Protein AF-A0A1S7SJ84-F1 (afdb_monomer_lite)

Structure (mmCIF, N/CA/C/O backbone):
data_AF-A0A1S7SJ84-F1
#
_entry.id   AF-A0A1S7SJ84-F1
#
loop_
_atom_site.group_PDB
_atom_site.id
_atom_site.type_symbol
_atom_site.label_atom_id
_atom_site.label_alt_id
_atom_site.label_comp_id
_atom_site.label_asym_id
_atom_site.label_entity_id
_atom_site.label_seq_id
_atom_site.pdbx_PDB_ins_code
_atom_site.Cartn_x
_atom_site.Cartn_y
_atom_site.Cartn_z
_atom_site.occupancy
_atom_site.B_iso_or_equiv
_atom_site.auth_seq_id
_atom_site.auth_comp_id
_atom_site.auth_asym_id
_atom_site.auth_atom_id
_atom_site.pdbx_PDB_model_num
ATOM 1 N N . MET A 1 1 ? -0.388 -8.690 21.062 1.00 57.16 1 MET A N 1
ATOM 2 C CA . MET A 1 1 ? 0.120 -9.220 19.775 1.00 57.16 1 MET A CA 1
ATOM 3 C C . MET A 1 1 ? -0.241 -8.338 18.571 1.00 57.16 1 MET A C 1
ATOM 5 O O . MET A 1 1 ? 0.596 -8.191 17.698 1.00 57.16 1 MET A O 1
ATOM 9 N N . ILE A 1 2 ? -1.4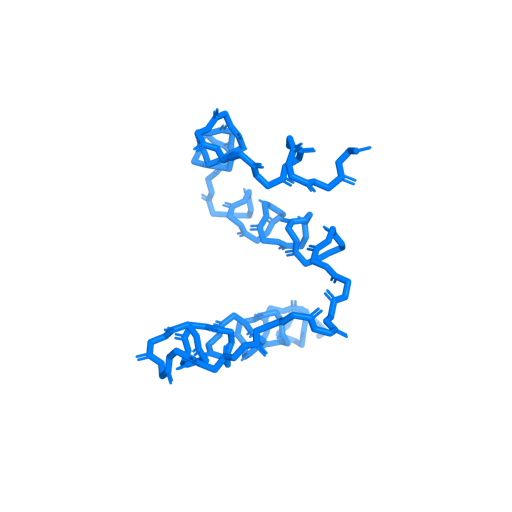06 -7.674 18.553 1.00 59.94 2 ILE A N 1
ATOM 10 C CA . ILE A 1 2 ? -1.859 -6.789 17.451 1.00 59.94 2 ILE A CA 1
ATOM 11 C C . ILE A 1 2 ? -1.006 -5.515 17.294 1.00 59.94 2 ILE A C 1
ATOM 13 O O . ILE A 1 2 ? -0.701 -5.106 16.181 1.00 59.94 2 ILE A O 1
ATOM 17 N N . LEU A 1 3 ? -0.544 -4.915 18.398 1.00 58.31 3 LEU A N 1
ATOM 18 C CA . LEU A 1 3 ? 0.257 -3.682 18.346 1.00 58.31 3 LEU A CA 1
ATOM 19 C C . LEU A 1 3 ? 1.540 -3.858 17.516 1.00 58.31 3 LEU A C 1
ATOM 21 O O . LEU A 1 3 ? 1.851 -3.012 16.688 1.00 58.31 3 LEU A O 1
ATOM 25 N N . ALA A 1 4 ? 2.244 -4.984 17.658 1.00 63.44 4 ALA A N 1
ATOM 26 C CA . ALA A 1 4 ? 3.457 -5.250 16.883 1.00 63.44 4 ALA A CA 1
ATOM 27 C C . ALA A 1 4 ? 3.191 -5.343 15.368 1.00 63.44 4 ALA A C 1
ATOM 29 O O . ALA A 1 4 ? 4.023 -4.896 14.583 1.00 63.44 4 ALA A O 1
ATOM 30 N N . GLN A 1 5 ? 2.023 -5.860 14.966 1.00 67.25 5 GLN A N 1
ATOM 31 C CA . GLN A 1 5 ? 1.622 -5.969 13.558 1.00 67.25 5 GLN A CA 1
ATOM 32 C C . GLN A 1 5 ? 1.303 -4.611 12.926 1.00 67.25 5 GLN A C 1
ATOM 34 O O . GLN A 1 5 ? 1.412 -4.476 11.718 1.00 67.25 5 GLN A O 1
ATOM 39 N N . ILE A 1 6 ? 0.953 -3.603 13.728 1.00 65.88 6 ILE A N 1
ATOM 40 C CA . ILE A 1 6 ? 0.659 -2.245 13.248 1.00 65.88 6 ILE A CA 1
ATOM 41 C C . ILE A 1 6 ? 1.908 -1.361 13.322 1.00 65.88 6 ILE A C 1
ATOM 43 O O . ILE A 1 6 ? 2.203 -0.616 12.391 1.00 65.88 6 ILE A O 1
ATOM 47 N N . PHE A 1 7 ? 2.678 -1.455 14.409 1.00 74.12 7 PHE A N 1
ATOM 48 C CA . PHE A 1 7 ? 3.850 -0.603 14.621 1.00 74.12 7 PHE A CA 1
ATOM 49 C C . PHE A 1 7 ? 4.986 -0.891 13.635 1.00 74.12 7 PHE A C 1
ATOM 51 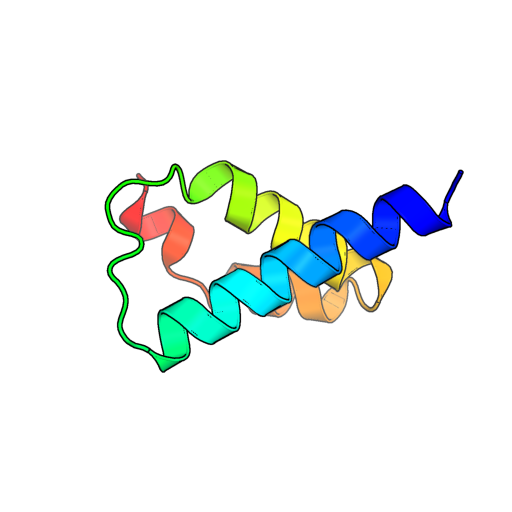O O . PHE A 1 7 ? 5.639 0.050 13.188 1.00 74.12 7 PHE A O 1
ATOM 58 N N . GLN A 1 8 ? 5.205 -2.157 13.262 1.00 76.19 8 GLN A N 1
ATOM 59 C CA . GLN A 1 8 ? 6.268 -2.525 12.320 1.00 76.19 8 GLN A CA 1
ATOM 60 C C . GLN A 1 8 ? 6.043 -1.916 10.917 1.00 76.19 8 GLN A C 1
ATOM 62 O O . GLN A 1 8 ? 6.916 -1.170 10.466 1.00 76.19 8 GLN A O 1
ATOM 67 N N . PRO A 1 9 ? 4.881 -2.102 10.254 1.00 75.69 9 PRO A N 1
ATOM 68 C CA . PRO A 1 9 ? 4.595 -1.450 8.972 1.00 75.69 9 PRO A CA 1
ATOM 69 C C . PRO A 1 9 ? 4.645 0.077 9.041 1.00 75.69 9 PRO A C 1
ATOM 71 O O . PRO A 1 9 ? 5.134 0.729 8.119 1.00 75.69 9 PRO A O 1
ATOM 74 N N . LEU A 1 10 ? 4.172 0.664 10.144 1.00 80.00 10 LEU A N 1
ATOM 75 C CA . LEU A 1 10 ? 4.126 2.116 10.303 1.00 80.00 10 LEU A CA 1
ATOM 76 C C . LEU A 1 10 ? 5.532 2.732 10.373 1.00 80.00 10 LEU A C 1
ATOM 78 O O . LEU A 1 10 ? 5.796 3.769 9.757 1.00 80.00 10 LEU A O 1
ATOM 82 N N . ASP A 1 11 ? 6.454 2.085 11.089 1.00 82.94 11 ASP A N 1
ATOM 83 C CA . ASP A 1 11 ? 7.851 2.514 11.156 1.00 82.94 11 ASP A CA 1
ATOM 84 C C . ASP A 1 11 ? 8.573 2.331 9.819 1.00 82.94 11 ASP A C 1
ATOM 86 O O . ASP A 1 11 ? 9.370 3.189 9.418 1.00 82.94 11 ASP A O 1
ATOM 90 N N . GLU A 1 12 ? 8.272 1.259 9.086 1.00 80.88 12 GLU A N 1
ATOM 91 C CA . GLU A 1 12 ? 8.794 1.073 7.736 1.00 80.88 12 GLU A CA 1
ATOM 92 C C . GLU A 1 12 ? 8.303 2.153 6.769 1.00 80.88 12 GLU A C 1
ATOM 94 O O . GLU A 1 12 ? 9.112 2.729 6.033 1.00 80.88 12 GLU A O 1
ATOM 99 N N . LEU A 1 13 ? 7.011 2.490 6.815 1.00 81.19 13 LEU A N 1
ATOM 100 C CA . LEU A 1 13 ? 6.417 3.552 6.006 1.00 81.19 13 LEU A CA 1
ATOM 101 C C . LEU A 1 13 ? 7.043 4.912 6.340 1.00 81.19 13 LEU A C 1
ATOM 103 O O . LEU A 1 13 ? 7.385 5.695 5.451 1.00 81.19 13 LEU A O 1
ATOM 107 N N . ARG A 1 14 ? 7.275 5.183 7.630 1.00 82.31 14 ARG A N 1
ATOM 108 C CA . ARG A 1 14 ? 7.921 6.418 8.092 1.00 82.31 14 ARG A CA 1
ATOM 109 C C . ARG A 1 14 ? 9.351 6.546 7.573 1.00 82.31 14 ARG A C 1
ATOM 111 O O . ARG A 1 14 ? 9.761 7.645 7.190 1.00 82.31 14 ARG A O 1
ATOM 118 N N . ARG A 1 15 ? 10.105 5.442 7.546 1.00 81.38 15 ARG A N 1
ATOM 119 C CA . ARG A 1 15 ? 11.460 5.391 6.976 1.00 81.38 15 ARG A CA 1
ATOM 120 C C . ARG A 1 15 ? 11.428 5.561 5.462 1.00 81.38 15 ARG A C 1
ATOM 122 O O . ARG A 1 15 ? 12.198 6.362 4.947 1.00 81.38 15 ARG A O 1
ATOM 129 N N . LEU A 1 16 ? 10.521 4.881 4.762 1.00 77.38 16 LEU A N 1
ATOM 130 C CA . LEU A 1 16 ? 10.364 5.014 3.314 1.00 77.38 16 LEU A CA 1
ATOM 131 C C . LEU A 1 16 ? 10.051 6.461 2.919 1.00 77.38 16 LEU A C 1
ATOM 133 O O . LEU A 1 16 ? 10.756 7.030 2.091 1.00 77.38 16 LEU A O 1
ATOM 137 N N . ARG A 1 17 ? 9.082 7.096 3.590 1.00 82.00 17 ARG A N 1
ATOM 138 C CA . ARG A 1 17 ? 8.743 8.510 3.376 1.00 82.00 17 ARG A CA 1
ATOM 139 C C . ARG A 1 17 ? 9.939 9.426 3.617 1.00 82.00 17 ARG A C 1
ATOM 141 O O . ARG A 1 17 ? 10.168 10.337 2.830 1.00 82.00 17 ARG A O 1
ATOM 148 N N . LYS A 1 18 ? 10.706 9.195 4.694 1.00 78.75 18 LYS A N 1
ATOM 149 C CA . LYS A 1 18 ? 11.934 9.962 4.960 1.00 78.75 18 LYS A CA 1
ATOM 150 C C . LYS A 1 18 ? 12.936 9.824 3.816 1.00 78.75 18 LYS A C 1
ATOM 152 O O . LYS A 1 18 ? 13.512 10.827 3.434 1.00 78.75 18 LYS A O 1
ATOM 157 N N . ARG A 1 19 ? 13.113 8.626 3.259 1.00 74.12 19 ARG A N 1
ATOM 158 C CA . ARG A 1 19 ? 14.058 8.364 2.163 1.00 74.12 19 ARG A CA 1
ATOM 159 C C . ARG A 1 19 ? 13.609 8.987 0.842 1.00 74.12 19 ARG A C 1
ATOM 161 O O . ARG A 1 19 ? 14.425 9.622 0.191 1.00 74.12 19 ARG A O 1
ATOM 168 N N . ILE A 1 20 ? 12.317 8.908 0.508 1.00 73.50 20 ILE A N 1
ATOM 169 C CA . ILE A 1 20 ? 11.729 9.613 -0.648 1.00 73.50 20 ILE A CA 1
ATOM 170 C C . ILE A 1 20 ? 11.927 11.128 -0.503 1.00 73.50 20 ILE A C 1
ATOM 172 O O . ILE A 1 20 ? 12.415 11.774 -1.422 1.00 73.50 20 ILE A O 1
ATOM 176 N N . ALA A 1 21 ? 11.621 11.687 0.674 1.00 71.81 21 ALA A N 1
ATOM 177 C CA . ALA A 1 21 ? 11.814 13.112 0.953 1.00 71.81 21 ALA A CA 1
ATOM 178 C C . ALA A 1 21 ? 13.292 13.539 0.922 1.00 71.81 21 ALA A C 1
ATOM 180 O O . ALA A 1 21 ? 13.589 14.698 0.654 1.00 71.81 21 ALA A O 1
ATOM 181 N N . HIS A 1 22 ? 14.211 12.615 1.208 1.00 73.50 22 HIS A N 1
ATOM 182 C CA . HIS A 1 22 ? 15.654 12.844 1.149 1.00 73.50 22 HIS A CA 1
ATOM 183 C C . HIS A 1 22 ? 16.274 12.482 -0.209 1.00 73.50 22 HIS A C 1
ATOM 185 O O . HIS A 1 22 ? 17.496 12.458 -0.314 1.00 73.50 22 HIS A O 1
ATOM 191 N N . TYR A 1 23 ? 15.455 12.176 -1.227 1.00 61.94 23 TYR A N 1
ATOM 192 C CA . TYR A 1 23 ? 15.889 11.668 -2.535 1.00 61.94 23 TYR A CA 1
ATOM 193 C C . TYR A 1 23 ? 16.920 10.532 -2.436 1.00 61.94 23 TYR A C 1
ATOM 195 O O . TYR A 1 23 ? 17.789 10.377 -3.293 1.00 61.94 23 TYR A O 1
ATOM 203 N N . GLU A 1 24 ? 16.838 9.717 -1.382 1.00 60.12 24 GLU A N 1
ATOM 204 C CA . GLU A 1 24 ? 17.682 8.539 -1.273 1.00 60.12 24 GL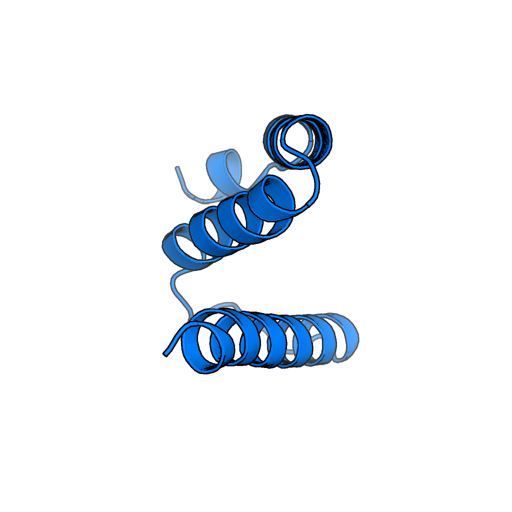U A CA 1
ATOM 205 C C . GLU A 1 24 ? 17.211 7.505 -2.299 1.00 60.12 24 GLU A C 1
ATOM 207 O O . GLU A 1 24 ? 16.032 7.127 -2.291 1.00 60.12 24 GLU A O 1
ATOM 212 N N . PRO A 1 25 ? 18.108 6.978 -3.146 1.00 59.19 25 PRO A N 1
ATOM 213 C CA . PRO A 1 25 ? 17.724 5.963 -4.103 1.00 59.19 25 PRO A CA 1
ATOM 214 C C . PRO A 1 25 ? 17.219 4.709 -3.376 1.00 59.19 25 PRO A C 1
ATOM 216 O O . PRO A 1 25 ? 17.946 4.012 -2.662 1.00 59.19 25 PRO A O 1
ATOM 219 N N . ALA A 1 26 ? 15.943 4.385 -3.588 1.00 59.69 26 ALA A N 1
ATOM 220 C CA . ALA A 1 26 ? 15.351 3.105 -3.201 1.00 59.69 26 ALA A CA 1
ATOM 221 C C . ALA A 1 26 ? 15.724 1.962 -4.174 1.00 59.69 26 ALA A C 1
ATOM 223 O O . ALA A 1 26 ? 15.257 0.842 -3.989 1.00 59.69 26 ALA A O 1
ATOM 224 N N . LEU A 1 27 ? 16.604 2.244 -5.149 1.00 53.62 27 LEU A N 1
ATOM 225 C CA . LEU A 1 27 ? 16.947 1.454 -6.344 1.00 53.62 27 LEU A CA 1
ATOM 226 C C . LEU A 1 27 ? 17.382 -0.005 -6.100 1.00 53.62 27 LEU A C 1
ATOM 228 O O . LEU A 1 27 ? 17.389 -0.782 -7.041 1.00 53.62 27 LEU A O 1
ATOM 232 N N . ASN A 1 28 ? 17.727 -0.393 -4.868 1.00 53.84 28 ASN A N 1
ATOM 233 C CA . ASN A 1 28 ? 18.234 -1.735 -4.536 1.00 53.84 28 ASN A CA 1
ATOM 234 C C . ASN A 1 28 ? 17.302 -2.566 -3.638 1.00 53.84 28 ASN A C 1
ATOM 236 O O . ASN A 1 28 ? 17.727 -3.568 -3.062 1.00 53.84 28 ASN A O 1
ATOM 240 N N . ARG A 1 29 ? 16.045 -2.153 -3.442 1.00 63.00 29 ARG A N 1
ATOM 241 C CA . ARG A 1 29 ? 15.076 -2.938 -2.659 1.00 63.00 29 ARG A CA 1
ATOM 242 C C . ARG A 1 29 ? 13.986 -3.486 -3.563 1.00 63.00 29 ARG A C 1
ATOM 244 O O . ARG A 1 29 ? 13.537 -2.789 -4.458 1.00 63.00 29 ARG A O 1
ATOM 251 N N . ASN A 1 30 ? 13.538 -4.711 -3.289 1.00 68.62 30 ASN A N 1
ATOM 252 C CA . ASN A 1 30 ? 12.367 -5.278 -3.948 1.00 68.62 30 ASN A CA 1
ATOM 253 C C . ASN A 1 30 ? 11.128 -4.464 -3.529 1.00 68.62 30 ASN A C 1
ATOM 255 O O . ASN A 1 30 ? 10.730 -4.490 -2.360 1.00 68.62 30 ASN A O 1
ATOM 259 N N . ILE A 1 31 ? 10.603 -3.663 -4.457 1.00 72.69 31 ILE A N 1
ATOM 260 C CA . ILE A 1 31 ? 9.501 -2.721 -4.217 1.00 72.69 31 ILE A CA 1
ATOM 261 C C . ILE A 1 31 ? 8.146 -3.439 -4.275 1.00 72.69 31 ILE A C 1
ATOM 263 O O . ILE A 1 31 ? 7.243 -3.022 -3.555 1.00 72.69 31 ILE A O 1
ATOM 267 N N . ALA A 1 32 ? 8.036 -4.553 -5.011 1.00 76.00 32 ALA A N 1
ATOM 268 C CA . ALA A 1 32 ? 6.804 -5.338 -5.146 1.00 76.00 32 ALA A CA 1
ATOM 269 C C . ALA A 1 32 ? 6.168 -5.725 -3.790 1.00 76.00 32 ALA A C 1
ATOM 271 O O . ALA A 1 32 ? 5.084 -5.235 -3.491 1.00 76.00 32 ALA A O 1
ATOM 272 N N . PRO A 1 33 ? 6.851 -6.452 -2.877 1.00 80.62 33 PRO A N 1
ATOM 273 C CA . PRO A 1 33 ? 6.243 -6.850 -1.601 1.00 80.62 33 PRO A CA 1
ATOM 274 C C . PRO A 1 33 ? 5.936 -5.661 -0.678 1.00 80.62 33 PRO A C 1
ATOM 276 O O . PRO A 1 33 ? 5.146 -5.763 0.261 1.00 80.62 33 PRO A O 1
ATOM 279 N N . ARG A 1 34 ? 6.584 -4.516 -0.916 1.00 78.50 34 ARG A N 1
ATOM 280 C CA . ARG A 1 34 ? 6.354 -3.283 -0.161 1.00 78.50 34 ARG A CA 1
ATOM 281 C C . ARG A 1 34 ? 5.096 -2.561 -0.620 1.00 78.50 34 ARG A C 1
ATOM 283 O O . ARG A 1 34 ? 4.445 -1.930 0.206 1.00 78.50 34 ARG A O 1
ATOM 290 N N . TYR A 1 35 ? 4.801 -2.636 -1.911 1.00 84.69 35 TYR A N 1
ATOM 291 C CA . TYR A 1 35 ? 3.586 -2.095 -2.490 1.00 84.69 35 TYR A CA 1
ATOM 292 C C . TYR A 1 35 ? 2.358 -2.842 -1.963 1.00 84.69 35 TYR A C 1
ATOM 294 O O . TYR A 1 35 ? 1.459 -2.206 -1.419 1.00 84.69 35 TYR A O 1
ATOM 302 N N . ASP A 1 36 ? 2.402 -4.176 -1.960 1.00 85.81 36 ASP A N 1
ATOM 303 C CA . ASP A 1 36 ? 1.323 -5.009 -1.413 1.00 85.81 36 ASP A CA 1
ATOM 304 C C . ASP A 1 36 ? 1.072 -4.698 0.071 1.00 85.81 36 ASP A C 1
ATOM 306 O O . ASP A 1 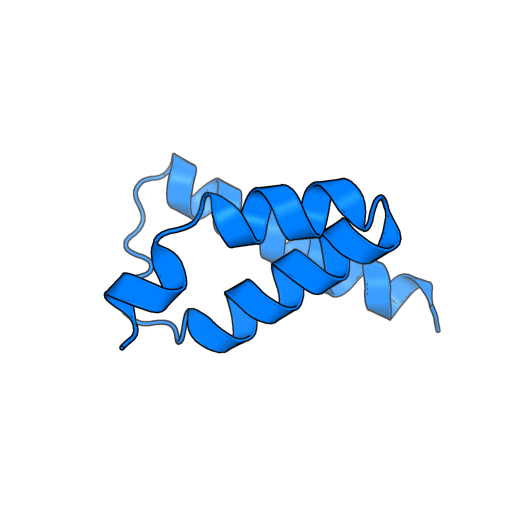36 ? -0.050 -4.421 0.488 1.00 85.81 36 ASP A O 1
ATOM 310 N N . SER A 1 37 ? 2.150 -4.606 0.861 1.00 87.00 37 SER A N 1
ATOM 311 C CA . SER A 1 37 ? 2.064 -4.253 2.288 1.00 87.00 37 SER A CA 1
ATOM 312 C C . SER A 1 37 ? 1.459 -2.861 2.531 1.00 87.00 37 SER A C 1
ATOM 314 O O . SER A 1 37 ? 0.878 -2.603 3.587 1.00 87.00 37 SER A O 1
ATOM 316 N N . LEU A 1 38 ? 1.632 -1.933 1.584 1.00 86.31 38 LEU A N 1
ATOM 317 C CA . LEU A 1 38 ? 1.098 -0.576 1.663 1.00 86.31 38 LEU A CA 1
ATOM 318 C C . LEU A 1 38 ? -0.396 -0.558 1.333 1.00 86.31 38 LEU A C 1
ATOM 320 O O . LEU A 1 38 ? -1.152 0.098 2.051 1.00 86.31 38 LEU A O 1
ATOM 324 N N . LEU A 1 39 ? -0.823 -1.296 0.307 1.00 89.56 39 LEU A N 1
ATOM 325 C CA . LEU A 1 39 ? -2.240 -1.457 -0.021 1.00 89.56 39 LEU A CA 1
ATOM 326 C C . LEU A 1 39 ? -3.005 -2.133 1.120 1.00 89.56 39 LEU A C 1
ATOM 328 O O . LEU A 1 39 ? -4.063 -1.635 1.503 1.00 89.56 39 LEU A O 1
ATOM 332 N N . ASP A 1 40 ? -2.434 -3.171 1.735 1.00 90.12 40 ASP A N 1
ATOM 333 C CA . ASP A 1 40 ? -3.011 -3.828 2.913 1.00 90.12 40 ASP A CA 1
ATOM 334 C C . ASP A 1 40 ? -3.180 -2.851 4.083 1.00 90.12 40 ASP A C 1
ATOM 336 O O . ASP A 1 40 ? -4.237 -2.789 4.717 1.00 90.12 40 ASP A O 1
ATOM 340 N N . LEU A 1 41 ? -2.156 -2.031 4.353 1.00 89.56 41 LEU A N 1
ATOM 341 C CA . LEU A 1 41 ? -2.203 -1.046 5.434 1.00 89.56 41 LEU A CA 1
ATOM 342 C C . LEU A 1 41 ? -3.294 0.006 5.212 1.00 89.56 41 LEU A C 1
ATOM 344 O O . LEU A 1 41 ? -4.000 0.377 6.151 1.00 89.56 41 LEU A O 1
ATOM 348 N N . ILE A 1 42 ? -3.425 0.491 3.976 1.00 90.62 42 ILE A N 1
ATOM 349 C CA . ILE A 1 42 ? -4.480 1.435 3.606 1.00 90.62 42 ILE A CA 1
ATOM 350 C C . ILE A 1 42 ? -5.844 0.748 3.691 1.00 90.62 42 ILE A C 1
ATOM 352 O O . ILE A 1 42 ? -6.782 1.353 4.209 1.00 90.62 42 ILE A O 1
ATOM 356 N N . GLY A 1 43 ? -5.945 -0.515 3.272 1.00 89.69 43 GLY A N 1
ATOM 357 C CA . GLY A 1 43 ? -7.165 -1.319 3.320 1.00 89.69 43 GLY A CA 1
ATOM 358 C C . GLY A 1 43 ? -7.723 -1.482 4.732 1.00 89.69 43 GLY A C 1
ATOM 359 O O . GLY A 1 43 ? -8.934 -1.373 4.919 1.00 89.69 43 GLY A O 1
ATOM 360 N N . TYR A 1 44 ? -6.858 -1.612 5.747 1.00 88.94 44 TYR A N 1
ATOM 361 C CA . TYR A 1 44 ? -7.290 -1.634 7.152 1.00 88.94 44 TYR A CA 1
ATOM 362 C C . TYR A 1 44 ? -8.007 -0.351 7.600 1.00 88.94 44 TYR A C 1
ATOM 364 O O . TYR A 1 44 ? -8.793 -0.394 8.546 1.00 88.94 44 TYR A O 1
ATOM 372 N N . ILE A 1 45 ? -7.737 0.786 6.953 1.00 90.31 45 ILE A N 1
ATOM 373 C CA . ILE A 1 45 ? -8.389 2.071 7.244 1.00 90.31 45 ILE A CA 1
ATOM 374 C C . ILE A 1 45 ? -9.577 2.294 6.301 1.00 90.31 45 ILE A C 1
ATOM 376 O O . ILE A 1 45 ? -10.645 2.722 6.735 1.00 90.31 45 ILE A O 1
ATOM 380 N N . SER A 1 46 ? -9.386 2.043 5.006 1.00 92.56 46 SER A N 1
ATOM 381 C CA . SER A 1 46 ? -10.372 2.266 3.953 1.00 92.56 46 SER A CA 1
ATOM 382 C C . SER A 1 46 ? -10.031 1.446 2.713 1.00 92.56 46 SER A C 1
ATOM 384 O O . SER A 1 46 ? -9.091 1.753 1.973 1.00 92.56 46 SER A O 1
ATOM 386 N N . GLN A 1 47 ? -10.868 0.450 2.425 1.00 92.62 47 GLN A N 1
ATOM 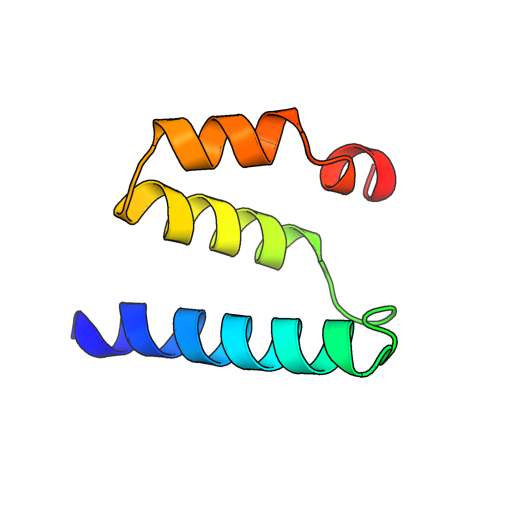387 C CA . GLN A 1 47 ? -10.728 -0.368 1.223 1.00 92.62 47 GLN A CA 1
ATOM 388 C C . GLN A 1 47 ? -10.862 0.458 -0.066 1.00 92.62 47 GLN A C 1
ATOM 390 O O . GLN A 1 47 ? -10.123 0.237 -1.021 1.00 92.62 47 GLN A O 1
ATOM 395 N N . ALA A 1 48 ? -11.756 1.452 -0.078 1.00 92.94 48 ALA A N 1
ATOM 396 C CA . ALA A 1 48 ? -11.953 2.330 -1.231 1.00 92.94 48 ALA A CA 1
ATOM 397 C C . ALA A 1 48 ? -10.695 3.154 -1.544 1.00 92.94 48 ALA A C 1
ATOM 399 O O . ALA A 1 48 ? -10.367 3.389 -2.704 1.00 92.94 48 ALA A O 1
ATOM 400 N N . THR A 1 49 ? -9.967 3.571 -0.506 1.00 88.88 49 THR A N 1
ATOM 401 C CA . THR A 1 49 ? -8.713 4.309 -0.670 1.00 88.88 49 THR A CA 1
ATOM 402 C C . THR A 1 49 ? -7.593 3.397 -1.156 1.00 88.88 49 THR A C 1
ATOM 404 O O . THR A 1 49 ? -6.809 3.829 -1.991 1.00 88.88 49 THR A O 1
ATOM 407 N N . ALA A 1 50 ? -7.532 2.146 -0.691 1.00 91.69 50 ALA A N 1
ATOM 408 C CA . ALA A 1 50 ? -6.552 1.181 -1.187 1.00 91.69 50 ALA A CA 1
ATOM 409 C C . ALA A 1 50 ? -6.733 0.937 -2.692 1.00 91.69 50 ALA A C 1
ATOM 411 O O . ALA A 1 50 ? -5.770 1.031 -3.441 1.00 91.69 50 ALA A O 1
ATOM 412 N N . TRP A 1 51 ? -7.972 0.738 -3.147 1.00 92.44 51 TRP A N 1
ATOM 413 C CA . TRP A 1 51 ? -8.267 0.570 -4.573 1.00 92.44 51 TRP A CA 1
ATOM 414 C C . TRP A 1 51 ? -7.947 1.807 -5.406 1.00 92.44 51 TRP A C 1
ATOM 416 O O . TRP A 1 51 ? -7.402 1.682 -6.493 1.00 92.44 51 TRP A O 1
ATOM 426 N N . TRP A 1 52 ? -8.244 3.004 -4.897 1.00 93.75 52 TRP A N 1
ATOM 427 C CA . TRP A 1 52 ? -7.877 4.235 -5.596 1.00 93.75 52 TRP A CA 1
ATOM 428 C C . TRP A 1 52 ? -6.355 4.399 -5.722 1.00 93.75 52 TRP A C 1
ATOM 430 O O . TRP A 1 52 ? -5.866 4.852 -6.751 1.00 93.75 52 TRP A O 1
ATOM 440 N N . VAL A 1 53 ? -5.596 4.019 -4.689 1.00 88.38 53 VAL A N 1
ATOM 441 C CA . VAL A 1 53 ? -4.126 4.031 -4.740 1.00 88.38 53 VAL A CA 1
ATOM 442 C C . VAL A 1 53 ? -3.594 2.987 -5.718 1.00 88.38 53 VAL A C 1
ATOM 444 O O . VAL A 1 53 ? -2.620 3.276 -6.407 1.00 88.38 53 VAL A O 1
ATOM 447 N N . ASP A 1 54 ? -4.220 1.813 -5.788 1.00 90.38 54 ASP A N 1
ATOM 448 C CA . ASP A 1 54 ? -3.861 0.758 -6.738 1.00 90.38 54 ASP A CA 1
ATOM 449 C C . ASP A 1 54 ? -4.050 1.229 -8.190 1.00 90.38 54 ASP A C 1
ATOM 451 O O . ASP A 1 54 ? -3.100 1.266 -8.967 1.00 90.38 54 ASP A O 1
ATOM 455 N N . ASP A 1 55 ? -5.241 1.747 -8.502 1.00 89.81 55 ASP A N 1
ATOM 456 C CA . ASP A 1 55 ? -5.627 2.250 -9.828 1.00 89.81 55 ASP A CA 1
ATOM 457 C C . ASP A 1 55 ? -4.749 3.409 -10.334 1.00 89.81 55 ASP A C 1
ATOM 459 O O . ASP A 1 55 ? -4.471 3.521 -11.525 1.00 89.81 55 ASP A O 1
ATOM 463 N N . GLN A 1 56 ? -4.283 4.279 -9.435 1.00 89.81 56 GLN A N 1
ATOM 464 C CA . GLN A 1 56 ? -3.493 5.460 -9.801 1.00 89.81 56 GLN A CA 1
ATOM 465 C C . GLN A 1 56 ? -1.976 5.225 -9.763 1.00 89.81 56 GLN A C 1
ATOM 467 O O . GLN A 1 56 ? -1.202 6.160 -9.989 1.00 89.81 56 GLN A O 1
ATOM 472 N N . SER A 1 57 ? -1.515 4.014 -9.442 1.00 84.94 57 SER A N 1
ATOM 473 C CA . SER A 1 57 ? -0.089 3.735 -9.283 1.00 84.94 57 SER A CA 1
ATOM 474 C C . SER A 1 57 ? 0.500 2.950 -10.454 1.00 84.94 57 SER A C 1
ATOM 476 O O . SER A 1 57 ? 0.186 1.788 -10.665 1.00 84.94 57 SER A O 1
ATOM 478 N N . SER A 1 58 ? 1.496 3.528 -11.129 1.00 84.19 58 SER A N 1
ATOM 479 C CA . SER A 1 58 ? 2.289 2.838 -12.164 1.00 84.19 58 SER A CA 1
ATOM 480 C C . SER A 1 58 ? 3.338 1.861 -11.609 1.00 84.19 58 SER A C 1
ATOM 482 O O . SER A 1 58 ? 4.208 1.404 -12.345 1.00 84.19 58 SER A O 1
ATOM 484 N N . VAL A 1 59 ? 3.328 1.546 -10.307 1.00 79.12 59 VAL A N 1
ATOM 485 C CA . VAL A 1 59 ? 4.341 0.657 -9.705 1.00 79.12 59 VAL A CA 1
ATOM 486 C C . VAL A 1 59 ? 4.315 -0.728 -10.352 1.00 79.12 59 VAL A C 1
ATOM 488 O O . VAL A 1 59 ? 5.379 -1.271 -10.641 1.00 79.12 59 VAL A O 1
ATOM 491 N N . MET A 1 60 ? 3.129 -1.267 -10.640 1.00 76.12 60 MET A N 1
ATOM 492 C CA . MET A 1 60 ? 2.998 -2.558 -11.324 1.00 76.12 60 MET A CA 1
ATOM 493 C C . MET A 1 60 ? 3.450 -2.504 -12.786 1.00 76.12 60 MET A C 1
ATOM 495 O O . MET A 1 60 ? 4.032 -3.466 -13.273 1.00 76.12 60 MET A O 1
ATOM 499 N N . GLU A 1 61 ? 3.271 -1.369 -13.463 1.00 80.69 61 GLU A N 1
ATOM 500 C CA . GLU A 1 61 ? 3.740 -1.172 -14.843 1.00 80.69 61 GLU A CA 1
ATOM 501 C C . GLU A 1 61 ? 5.271 -1.101 -14.932 1.00 80.69 61 GLU A C 1
ATOM 503 O O . GLU A 1 61 ? 5.857 -1.547 -15.910 1.00 80.69 61 GLU A O 1
ATOM 508 N N . VAL A 1 62 ? 5.928 -0.544 -13.909 1.00 77.81 62 VAL A N 1
ATOM 509 C CA . VAL A 1 62 ? 7.393 -0.391 -13.851 1.00 77.81 62 VAL A CA 1
ATOM 510 C C . VAL A 1 62 ? 8.099 -1.677 -13.396 1.00 77.81 62 VAL A C 1
ATOM 512 O O . VAL A 1 62 ? 9.293 -1.840 -13.645 1.00 77.81 62 VAL A O 1
ATOM 515 N N . LEU A 1 63 ? 7.391 -2.571 -12.699 1.00 70.00 63 LEU A N 1
ATOM 516 C CA . LEU A 1 63 ? 7.931 -3.836 -12.185 1.00 70.00 63 LEU A CA 1
ATOM 517 C C . LEU A 1 63 ? 7.690 -5.047 -13.109 1.00 70.00 63 LEU A C 1
ATOM 519 O O . LEU A 1 63 ? 8.267 -6.102 -12.836 1.00 70.00 63 LEU A O 1
ATOM 523 N N . ALA A 1 64 ? 6.853 -4.907 -14.143 1.00 59.78 64 ALA A N 1
ATOM 524 C CA . ALA A 1 64 ? 6.581 -5.920 -15.171 1.00 59.78 64 ALA A CA 1
ATOM 525 C C . ALA A 1 64 ? 7.707 -6.016 -16.216 1.00 59.78 64 ALA A C 1
ATOM 527 O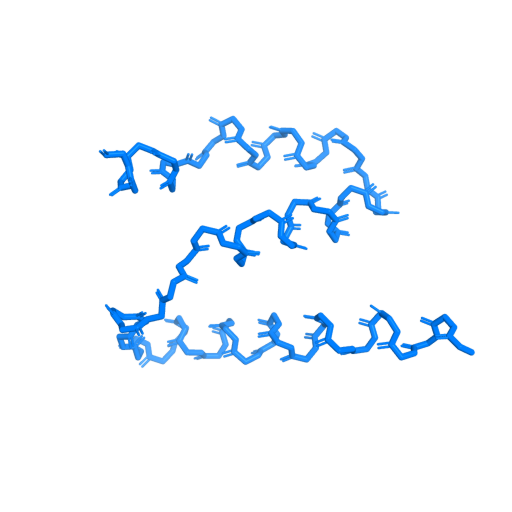 O . ALA A 1 64 ? 7.975 -7.153 -16.670 1.00 59.78 64 ALA A O 1
#

Foldseek 3Di:
DVVVVLVVLVVVVVVVVVCVVVVPDPPPDDCVVVLVSVLVNVVVVPVVVSVVCVVPDCPVVVVD

Secondary structure (DSSP, 8-state):
-HHHHHHHHHHHHHHHHHHHHTT---TTS--HHHHHHHHHHHHTT-HHHHHHHHHT-THHHHH-

pLDDT: mean 78.03, std 11.4, range [53.62, 93.75]

Sequence (64 aa):
MILAQIFQPLDELRRLRKRIAHYEPALNRNIAPRYDSLLDLIGYISQATAWWVDDQSSVMEVLA

Radius of gyration: 12.65 Å; chains: 1; bounding box: 30×22×35 Å